Protein AF-A0A2X0PYR2-F1 (afdb_monomer)

Secondary structure (DSSP, 8-state):
----HHHHHHHHHHHHHHHHHT-HHHHHHHHHHHHHHHHHHHHHHHHHHHHHHHHHHHHHHHHHHSTTEEEEE-SSEEEEEEGGGSSS-HHHHHHHHTS---EEEEEEEEEE--S-TTSS---SGGGHHHHGGGHHHHHHHHTTS--TTPEEEEEEEEEE--

Foldseek 3Di:
DDPDPVVVVVVVVVVVVVVCVVPVPVVVVVVVVVVVVVVVVVVVVVVVVVVVVLVVVCVVVVCVVQPQWDWDFDPAAIEIDGVVVDPDDPVRVVVCPPPDFAKDFDFDFPDFQADAPPVPPPVDPVCCVVCPVVNVVNSCVVVVRDDHNHTYTHTPDMDTDD

Sequence (162 aa):
MQFSVKDDIDEVKEKYNNAISKNSSLKSRLKQKQKQEIKEIESENNKSLEGLDSINLLGEYGKKIFPNTIVLASNRYIAYAKTKDFRMNTTQLNSIANSPRKMHVLGIVENKLETNPMDTEINDISDISKLGSSFTTALLFNFAIAKVGMLVLKPLVIYYEI

Mean predicted aligned error: 13.96 Å

pLDDT: mean 78.83, std 11.54, range [42.09, 95.62]

Organism: Lactobacillus helveticus (NCBI:txid1587)

Radius of gyration: 27.68 Å; Cα contacts (8 Å, |Δi|>4): 129; chains: 1; bounding box: 47×48×70 Å

Structure (mmCIF, N/CA/C/O backbone):
data_AF-A0A2X0PYR2-F1
#
_entry.id   AF-A0A2X0PYR2-F1
#
loop_
_atom_site.group_PDB
_atom_site.id
_atom_site.type_symbol
_atom_site.label_atom_id
_atom_site.label_alt_id
_atom_site.label_comp_id
_atom_site.label_asym_id
_atom_site.label_entity_id
_atom_site.label_seq_id
_atom_site.pdbx_PDB_ins_code
_atom_site.Cartn_x
_atom_site.Cartn_y
_atom_site.Cartn_z
_atom_site.occupancy
_atom_site.B_iso_or_equiv
_atom_site.auth_seq_id
_atom_site.auth_comp_id
_atom_site.auth_asym_id
_atom_site.auth_atom_id
_atom_site.pdbx_PDB_model_num
ATOM 1 N N . MET A 1 1 ? -32.211 -29.998 55.846 1.00 42.09 1 MET A N 1
ATOM 2 C CA . MET A 1 1 ? -31.869 -28.565 55.957 1.00 42.09 1 MET A CA 1
ATOM 3 C C . MET A 1 1 ? -31.019 -28.201 54.752 1.00 42.09 1 MET A C 1
ATOM 5 O O . MET A 1 1 ? -29.832 -28.486 54.753 1.00 42.09 1 MET A O 1
ATOM 9 N N . GLN A 1 2 ? -31.637 -27.693 53.688 1.00 47.81 2 GLN A N 1
ATOM 10 C CA . GLN A 1 2 ? -30.921 -27.083 52.567 1.00 47.81 2 GLN A CA 1
ATOM 11 C C . GLN A 1 2 ? -31.156 -25.585 52.704 1.00 47.81 2 GLN A C 1
ATOM 13 O O . GLN A 1 2 ? -32.233 -25.107 52.364 1.00 47.81 2 GLN A O 1
ATOM 18 N N . PHE A 1 3 ? -30.195 -24.873 53.288 1.00 47.25 3 PHE A N 1
ATOM 19 C CA . PHE A 1 3 ? -30.172 -23.421 53.168 1.00 47.25 3 PHE A CA 1
ATOM 20 C C . PHE A 1 3 ? -29.784 -23.125 51.721 1.00 47.25 3 PHE A C 1
ATOM 22 O O . PHE A 1 3 ? -28.748 -23.574 51.227 1.00 47.25 3 PHE A O 1
ATOM 29 N N . SER A 1 4 ? -30.733 -22.542 51.000 1.00 55.38 4 SER A N 1
ATOM 30 C CA . SER A 1 4 ? -30.670 -22.331 49.566 1.00 55.38 4 SER A CA 1
ATOM 31 C C . SER A 1 4 ? -29.785 -21.115 49.321 1.00 55.38 4 SER A C 1
ATOM 33 O O . SER A 1 4 ? -30.074 -20.031 49.804 1.00 55.38 4 SER A O 1
ATOM 35 N N . VAL A 1 5 ? -28.724 -21.283 48.532 1.00 59.94 5 VAL A N 1
ATOM 36 C CA . VAL A 1 5 ? -27.771 -20.231 48.122 1.00 59.94 5 VAL A CA 1
ATOM 37 C C . VAL A 1 5 ? -28.461 -18.946 47.615 1.00 59.94 5 VAL A C 1
ATOM 39 O O . VAL A 1 5 ? -27.866 -17.873 47.638 1.00 59.94 5 VAL A O 1
ATOM 42 N N . LYS A 1 6 ? -29.724 -19.025 47.169 1.00 59.72 6 LYS A N 1
ATOM 43 C CA . LYS A 1 6 ? -30.538 -17.852 46.812 1.00 59.72 6 LYS A CA 1
ATOM 44 C C . LYS A 1 6 ? -30.896 -16.971 48.009 1.00 59.72 6 LYS A C 1
ATOM 46 O O . LYS A 1 6 ? -30.841 -15.756 47.864 1.00 59.72 6 LYS A O 1
ATOM 51 N N . ASP A 1 7 ? -31.208 -17.563 49.158 1.00 64.06 7 ASP A N 1
ATOM 52 C CA . ASP A 1 7 ? -31.622 -16.825 50.354 1.00 64.06 7 ASP A CA 1
ATOM 53 C C . ASP A 1 7 ? -30.446 -15.995 50.899 1.00 64.06 7 ASP A C 1
ATOM 55 O O . ASP A 1 7 ? -30.611 -14.821 51.228 1.00 64.06 7 ASP A O 1
ATOM 59 N N . ASP A 1 8 ? -29.229 -16.552 50.852 1.00 66.06 8 ASP A N 1
ATOM 60 C CA . ASP A 1 8 ? -27.995 -15.848 51.228 1.00 66.06 8 ASP A CA 1
ATOM 61 C C . ASP A 1 8 ? -27.664 -14.692 50.262 1.00 66.06 8 ASP A C 1
ATOM 63 O O . ASP A 1 8 ? -27.234 -13.614 50.678 1.00 66.06 8 ASP A O 1
ATOM 67 N N . ILE A 1 9 ? -27.872 -14.882 48.952 1.00 70.00 9 ILE A N 1
ATOM 68 C CA . ILE A 1 9 ? -27.629 -13.839 47.939 1.00 70.00 9 ILE A CA 1
ATOM 69 C C . ILE A 1 9 ? -28.624 -12.684 48.087 1.00 70.00 9 ILE A C 1
ATOM 71 O O . ILE A 1 9 ? -28.247 -11.517 47.924 1.00 70.00 9 ILE A O 1
ATOM 75 N N . ASP A 1 10 ? -29.884 -12.993 48.377 1.00 76.50 10 ASP A N 1
ATOM 76 C CA . ASP A 1 10 ? -30.932 -11.990 48.506 1.00 76.50 10 ASP A CA 1
ATOM 77 C C . ASP A 1 10 ? -30.794 -11.202 49.820 1.00 76.50 10 ASP A C 1
ATOM 79 O O . ASP A 1 10 ? -30.905 -9.973 49.790 1.00 76.50 10 ASP A O 1
ATOM 83 N N . GLU A 1 11 ? -30.383 -11.841 50.924 1.00 75.38 11 GLU A N 1
ATOM 84 C CA . GLU A 1 11 ? -30.048 -11.139 52.173 1.00 75.38 11 GLU A CA 1
ATOM 85 C C . GLU A 1 11 ? -28.851 -10.184 51.988 1.00 75.38 11 GLU A C 1
ATOM 87 O O . GLU A 1 11 ? -28.860 -9.035 52.449 1.00 75.38 11 GLU A O 1
ATOM 92 N N . VAL A 1 12 ? -27.817 -10.618 51.258 1.00 73.62 12 VAL A N 1
ATOM 93 C CA . VAL A 1 12 ? -26.643 -9.783 50.954 1.00 73.62 12 VAL A CA 1
ATOM 94 C C . VAL A 1 12 ? -27.022 -8.593 50.067 1.00 73.62 12 VAL A C 1
ATOM 96 O O . VAL A 1 12 ? -26.578 -7.470 50.328 1.00 73.62 12 VAL A O 1
ATOM 99 N N . LYS A 1 13 ? -27.879 -8.792 49.056 1.00 74.69 13 LYS A N 1
ATOM 100 C CA . LYS A 1 13 ? -28.413 -7.698 48.224 1.00 74.69 13 LYS A CA 1
ATOM 101 C C . LYS A 1 13 ? -29.227 -6.706 49.042 1.00 74.69 13 LYS A C 1
ATOM 103 O O . LYS A 1 13 ? -29.106 -5.499 48.830 1.00 74.69 13 LYS A O 1
ATOM 108 N N . GLU A 1 14 ? -30.043 -7.187 49.971 1.00 76.38 14 GLU A N 1
ATOM 109 C CA . GLU A 1 14 ? -30.895 -6.338 50.797 1.00 76.38 14 GLU A CA 1
ATOM 110 C C . GLU A 1 14 ? -30.068 -5.502 51.789 1.00 76.38 14 GLU A C 1
ATOM 112 O O . GLU A 1 14 ? -30.249 -4.282 51.877 1.00 76.38 14 GLU A O 1
ATOM 117 N N . LYS A 1 15 ? -29.066 -6.107 52.448 1.00 74.81 15 LYS A N 1
ATOM 118 C CA . LYS A 1 15 ? -28.075 -5.387 53.274 1.00 74.81 15 LYS A CA 1
ATOM 119 C C . LYS A 1 15 ? -27.297 -4.347 52.470 1.00 74.81 15 LYS A C 1
ATOM 121 O O . LYS A 1 15 ? -27.132 -3.216 52.931 1.00 74.81 15 LYS A O 1
ATOM 126 N N . TYR A 1 16 ? -26.850 -4.698 51.266 1.00 69.88 16 TYR A N 1
ATOM 127 C CA . TYR A 1 16 ? -26.121 -3.795 50.375 1.00 69.88 16 TYR A CA 1
ATOM 128 C C . TYR A 1 16 ? -26.980 -2.595 49.941 1.00 69.88 16 TYR A C 1
ATOM 130 O O . TYR A 1 16 ? -26.555 -1.441 50.050 1.00 69.88 16 TYR A O 1
ATOM 138 N N . ASN A 1 17 ? -28.229 -2.842 49.536 1.00 71.19 17 ASN A N 1
ATOM 139 C CA . ASN A 1 17 ? -29.177 -1.797 49.147 1.00 71.19 17 ASN A CA 1
ATOM 140 C C . ASN A 1 17 ? -29.528 -0.867 50.317 1.00 71.19 17 ASN A C 1
ATOM 142 O O . ASN A 1 17 ? -29.606 0.350 50.130 1.00 71.19 17 ASN A O 1
ATOM 146 N N . ASN A 1 18 ? -29.668 -1.414 51.527 1.00 73.56 18 ASN A N 1
ATOM 147 C CA . ASN A 1 18 ? -29.899 -0.639 52.745 1.00 73.56 18 ASN A CA 1
ATOM 148 C C . ASN A 1 18 ? -28.681 0.198 53.173 1.00 73.56 18 ASN A C 1
ATOM 150 O O . ASN A 1 18 ? -28.844 1.289 53.720 1.00 73.56 18 ASN A O 1
ATOM 154 N N . ALA A 1 19 ? -27.457 -0.264 52.909 1.00 68.19 19 ALA A N 1
ATOM 155 C CA . ALA 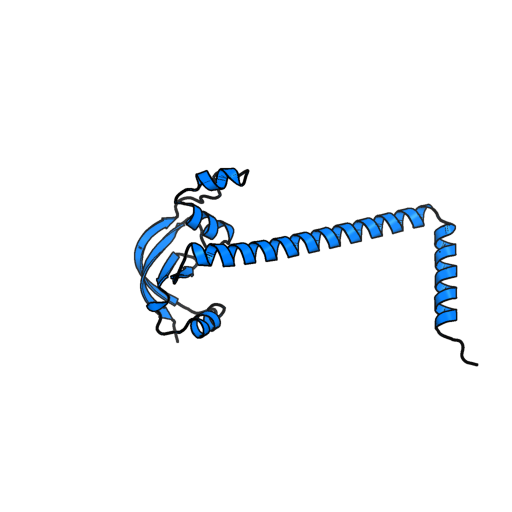A 1 19 ? -26.246 0.513 53.172 1.00 68.19 19 ALA A CA 1
ATOM 156 C C . ALA A 1 19 ? -26.102 1.701 52.199 1.00 68.19 19 ALA A C 1
ATOM 158 O O . ALA A 1 19 ? -25.700 2.795 52.597 1.00 68.19 19 ALA A O 1
ATOM 159 N N . ILE A 1 20 ? -26.485 1.511 50.932 1.00 65.88 20 ILE A N 1
ATOM 160 C CA . ILE A 1 20 ? -26.444 2.552 49.893 1.00 65.88 20 ILE A CA 1
ATOM 161 C C . ILE A 1 20 ? -27.591 3.559 50.040 1.00 65.88 20 ILE A C 1
ATOM 163 O O . ILE A 1 20 ? -27.401 4.746 49.772 1.00 65.88 20 ILE A O 1
ATOM 167 N N . SER A 1 21 ? -28.781 3.125 50.470 1.00 67.25 21 SER A N 1
ATOM 168 C CA . SER A 1 21 ? -29.933 4.017 50.668 1.00 67.25 21 SER A CA 1
ATOM 169 C C . SER A 1 21 ? -29.711 5.018 51.805 1.00 67.25 21 SER A C 1
ATOM 171 O O . SER A 1 21 ? -30.131 6.169 51.692 1.00 67.25 21 SER A O 1
ATOM 173 N N . LYS A 1 22 ? -28.983 4.616 52.855 1.00 69.19 22 LYS A N 1
ATOM 174 C CA . LYS A 1 22 ? -28.638 5.462 54.008 1.00 69.19 22 LYS A CA 1
ATOM 175 C C . LYS A 1 22 ? -27.564 6.513 53.716 1.00 69.19 22 LYS A C 1
ATOM 177 O O . LYS A 1 22 ? -27.357 7.401 54.535 1.00 69.19 22 LYS A O 1
ATOM 182 N N . ASN A 1 23 ? -26.886 6.442 52.570 1.00 66.12 23 ASN A N 1
ATOM 183 C CA . ASN A 1 23 ? -25.776 7.333 52.250 1.00 66.12 23 ASN A CA 1
ATOM 184 C C . ASN A 1 23 ? -25.897 7.844 50.804 1.00 66.12 23 ASN A C 1
ATOM 186 O O . ASN A 1 23 ? -25.304 7.309 49.864 1.00 66.12 23 ASN A O 1
ATOM 190 N N . SER A 1 24 ? -26.703 8.896 50.621 1.00 66.44 24 SER A N 1
ATOM 191 C CA . SER A 1 24 ? -27.030 9.489 49.311 1.00 66.44 24 SER A CA 1
ATOM 192 C C . SER A 1 24 ? -25.791 9.878 48.492 1.00 66.44 24 SER A C 1
ATOM 194 O O . SER A 1 24 ? -25.802 9.770 47.264 1.00 66.44 24 SER A O 1
ATOM 196 N N . SER A 1 25 ? -24.705 10.248 49.179 1.00 69.88 25 SER A N 1
ATOM 197 C CA . SER A 1 25 ? -23.401 10.574 48.596 1.00 69.88 25 SER A CA 1
ATOM 198 C C . SER A 1 25 ? -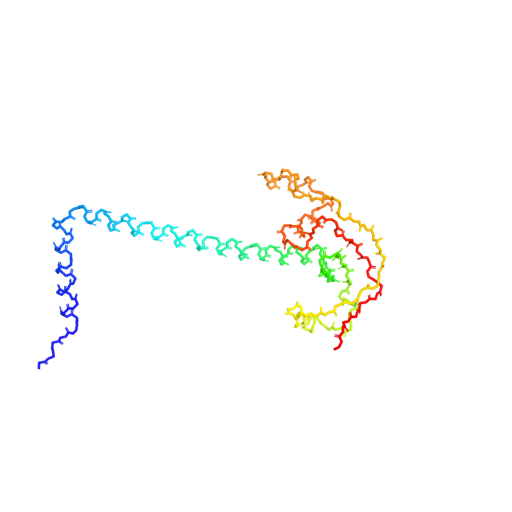22.681 9.366 47.974 1.00 69.88 25 SER A C 1
ATOM 200 O O . SER A 1 25 ? -21.994 9.509 46.964 1.00 69.88 25 SER A O 1
ATOM 202 N N . LEU A 1 26 ? -22.857 8.159 48.526 1.00 69.31 26 LEU A N 1
ATOM 203 C CA . LEU A 1 26 ? -22.293 6.924 47.971 1.00 69.31 26 LEU A CA 1
ATOM 204 C C . LEU A 1 26 ? -23.088 6.460 46.749 1.00 69.31 26 LEU A C 1
ATOM 206 O O . LEU A 1 26 ? -22.501 6.033 45.756 1.00 69.31 26 LEU A O 1
ATOM 210 N N . LYS A 1 27 ? -24.418 6.613 46.778 1.00 72.12 27 LYS A N 1
ATOM 211 C CA . LYS A 1 27 ? -25.299 6.279 45.649 1.00 72.12 27 LYS A CA 1
ATOM 212 C C . LYS A 1 27 ? -25.011 7.138 44.414 1.00 72.12 27 LYS A C 1
ATOM 214 O O . LYS A 1 27 ? -25.011 6.618 43.299 1.00 72.12 27 LYS A O 1
ATOM 219 N N . SER A 1 28 ? -24.764 8.437 44.594 1.00 73.25 28 SER A N 1
ATOM 220 C CA . SER A 1 28 ? -24.406 9.333 43.488 1.00 73.25 28 SER A CA 1
ATOM 221 C C . SER A 1 28 ? -23.022 9.009 42.921 1.00 73.25 28 SER A C 1
ATOM 223 O O . SER A 1 28 ? -22.899 8.873 41.707 1.00 73.25 28 SER A O 1
ATOM 225 N N . ARG A 1 29 ? -22.017 8.780 43.779 1.00 77.12 29 ARG A N 1
ATOM 226 C CA . ARG A 1 29 ? -20.660 8.378 43.364 1.00 77.12 29 ARG A CA 1
ATOM 227 C C . ARG A 1 29 ? -20.647 7.060 42.590 1.00 77.12 29 ARG A C 1
ATOM 229 O O . ARG A 1 29 ? -19.983 6.974 41.563 1.00 77.12 29 ARG A O 1
ATOM 236 N N . LEU A 1 30 ? -21.410 6.059 43.033 1.00 76.38 30 LEU A N 1
ATOM 237 C CA . LEU A 1 30 ? -21.541 4.776 42.333 1.00 76.38 30 LEU A CA 1
ATOM 238 C C . LEU A 1 30 ? -22.192 4.935 40.957 1.00 76.38 30 LEU A C 1
ATOM 240 O O . LEU A 1 30 ? -21.658 4.432 39.974 1.00 76.38 30 LEU A O 1
ATOM 244 N N . LYS A 1 31 ? -23.295 5.690 40.860 1.00 77.88 31 LYS A N 1
ATOM 245 C CA . LYS A 1 31 ? -23.938 5.983 39.568 1.00 77.88 31 LYS A CA 1
ATOM 246 C C . LYS A 1 31 ? -23.016 6.739 38.618 1.00 77.88 31 LYS A C 1
ATOM 248 O O . LYS A 1 31 ? -23.035 6.491 37.418 1.00 77.88 31 LYS A O 1
ATOM 253 N N . GLN A 1 32 ? -22.233 7.674 39.146 1.00 79.19 32 GLN A N 1
ATOM 254 C CA . GLN A 1 32 ? -21.299 8.466 38.356 1.00 79.19 32 GLN A CA 1
ATOM 255 C C . GLN A 1 32 ? -20.154 7.594 37.833 1.00 79.19 32 GLN A C 1
ATOM 257 O O . GLN A 1 32 ? -19.857 7.654 36.645 1.00 79.19 32 GLN A O 1
ATOM 262 N N . LYS A 1 33 ? -19.608 6.711 38.679 1.00 80.81 33 LYS A N 1
ATOM 263 C CA . LYS A 1 33 ? -18.581 5.737 38.295 1.00 80.81 33 LYS A CA 1
ATOM 264 C C . LYS A 1 33 ? -19.089 4.743 37.244 1.00 80.81 33 LYS A C 1
ATOM 266 O O . LYS A 1 33 ? -18.447 4.583 36.218 1.00 80.81 33 LYS A O 1
ATOM 271 N N . GLN A 1 34 ? -20.288 4.187 37.427 1.00 78.12 34 GLN A N 1
ATOM 272 C CA . GLN A 1 34 ? -20.929 3.312 36.435 1.00 78.12 34 GLN A CA 1
ATOM 273 C C . GLN A 1 34 ? -21.167 4.024 35.098 1.00 78.12 34 GLN A C 1
ATOM 275 O O . GLN A 1 34 ? -20.909 3.463 34.042 1.00 78.12 34 GLN A O 1
ATOM 280 N N . LYS A 1 35 ? -21.635 5.278 35.120 1.00 82.69 35 LYS A N 1
ATOM 281 C CA . LYS A 1 35 ? -21.845 6.064 33.894 1.00 82.69 35 LYS A CA 1
ATOM 282 C C . LYS A 1 35 ? -20.529 6.376 33.174 1.00 82.69 35 LYS A C 1
ATOM 284 O O . LYS A 1 35 ? -20.531 6.548 31.959 1.00 82.69 35 LYS A O 1
ATOM 289 N N . GLN A 1 36 ? -19.433 6.477 33.919 1.00 82.25 36 GLN A N 1
ATOM 290 C CA . GLN A 1 36 ? -18.099 6.717 33.383 1.00 82.25 36 GLN A CA 1
ATOM 291 C C . GLN A 1 36 ? -17.509 5.442 32.770 1.00 82.25 36 GLN A C 1
ATOM 293 O O . GLN A 1 36 ? -17.075 5.490 31.627 1.00 82.25 36 GLN A O 1
ATOM 298 N N . GLU A 1 37 ? -17.636 4.300 33.452 1.00 79.81 37 GLU A N 1
ATOM 299 C CA . GLU A 1 37 ? -17.267 2.977 32.922 1.00 79.81 37 GLU A CA 1
ATOM 300 C C . GLU A 1 37 ? -18.066 2.629 31.652 1.00 79.81 37 GLU A C 1
ATOM 302 O O . GLU A 1 37 ? -17.489 2.201 30.658 1.00 79.81 37 GLU A O 1
ATOM 307 N N . ILE A 1 38 ? -19.382 2.885 31.629 1.00 78.62 38 ILE A N 1
ATOM 308 C CA . ILE A 1 38 ? -20.215 2.675 30.430 1.00 78.62 38 ILE A CA 1
ATOM 309 C C . ILE A 1 38 ? -19.736 3.555 29.270 1.00 78.62 38 ILE A C 1
ATOM 311 O O . ILE A 1 38 ? -19.602 3.063 28.156 1.00 78.62 38 ILE A O 1
ATOM 315 N N . LYS A 1 39 ? -19.429 4.835 29.523 1.00 84.06 39 LYS A N 1
ATOM 316 C CA . LYS A 1 39 ? -18.895 5.737 28.492 1.00 84.06 39 LYS A CA 1
ATOM 317 C C . LYS A 1 39 ? -17.541 5.286 27.952 1.00 84.06 39 LYS A C 1
ATOM 319 O O . LYS A 1 39 ? -17.289 5.446 26.762 1.00 84.06 39 LYS A O 1
ATOM 324 N N . GLU A 1 40 ? -16.664 4.777 28.812 1.00 78.69 40 GLU A N 1
ATOM 325 C CA . GLU A 1 40 ? -15.357 4.258 28.401 1.00 78.69 40 GLU A CA 1
ATOM 326 C C . GLU A 1 40 ? -15.529 3.038 27.490 1.00 78.69 40 GLU A C 1
ATOM 328 O O . GLU A 1 40 ? -15.003 3.051 26.375 1.00 78.69 40 GLU A O 1
ATOM 333 N N . ILE A 1 41 ? -16.367 2.074 27.890 1.00 75.25 41 ILE A N 1
ATOM 334 C CA . ILE A 1 41 ? -16.703 0.880 27.097 1.00 75.25 41 ILE A CA 1
ATOM 335 C C . ILE A 1 41 ? -17.366 1.255 25.763 1.00 75.25 41 ILE A C 1
ATOM 337 O O . ILE A 1 41 ? -17.009 0.714 24.719 1.00 75.25 41 ILE A O 1
ATOM 341 N N . GLU A 1 42 ? -18.316 2.194 25.764 1.00 73.38 42 GLU A N 1
ATOM 342 C CA . GLU A 1 42 ? -18.939 2.708 24.536 1.00 73.38 42 GLU A CA 1
ATOM 343 C C . GLU A 1 42 ? -17.899 3.361 23.616 1.00 73.38 42 GLU A C 1
ATOM 345 O O . GLU A 1 42 ? -17.923 3.138 22.406 1.00 7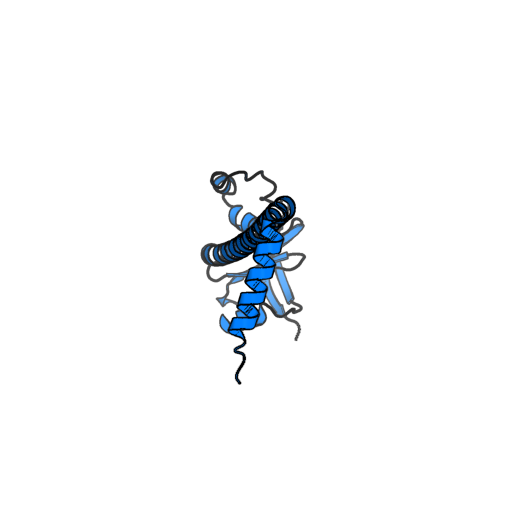3.38 42 GLU A O 1
ATOM 350 N N . SER A 1 43 ? -16.945 4.118 24.169 1.00 75.31 43 SER A N 1
ATOM 351 C CA . SER A 1 43 ? -15.878 4.742 23.379 1.00 75.31 43 SER A CA 1
ATOM 352 C C . SER A 1 43 ? -14.909 3.719 22.778 1.00 75.31 43 SER A C 1
ATOM 354 O O . SER A 1 43 ? -14.485 3.883 21.636 1.00 75.31 43 SER A O 1
ATOM 356 N N . GLU A 1 44 ? -14.568 2.659 23.514 1.00 70.00 44 GLU A N 1
ATOM 357 C CA . GLU A 1 44 ? -13.687 1.588 23.038 1.00 70.00 44 GLU A CA 1
ATOM 358 C C . GLU A 1 44 ? -14.364 0.730 21.969 1.00 70.00 44 GLU A C 1
ATOM 360 O O . GLU A 1 44 ? -13.744 0.402 20.953 1.00 70.00 44 GLU A O 1
ATOM 365 N N . ASN A 1 45 ? -15.648 0.418 22.155 1.00 65.44 45 ASN A N 1
ATOM 366 C CA . ASN A 1 45 ? -16.437 -0.307 21.165 1.00 65.44 45 ASN A CA 1
ATOM 367 C C . ASN A 1 45 ? -16.614 0.511 19.885 1.00 65.44 45 ASN A C 1
ATOM 369 O O . ASN A 1 45 ? -16.412 -0.031 18.802 1.00 65.44 45 ASN A O 1
ATOM 373 N N . ASN A 1 46 ? -16.914 1.809 19.989 1.00 66.56 46 ASN A N 1
ATOM 374 C CA . ASN A 1 46 ? -17.031 2.674 18.814 1.00 66.56 46 ASN A CA 1
ATOM 375 C C . ASN A 1 46 ? -15.706 2.763 18.046 1.00 66.56 46 ASN A C 1
ATOM 377 O O . ASN A 1 46 ? -15.699 2.553 16.839 1.00 66.56 46 ASN A O 1
ATOM 381 N N . LYS A 1 47 ? -14.570 2.935 18.736 1.00 65.31 47 LYS A N 1
ATOM 382 C CA . LYS A 1 47 ? -13.239 2.906 18.098 1.00 65.31 47 LYS A CA 1
ATOM 383 C C . LYS A 1 47 ? -12.935 1.568 17.418 1.00 65.31 47 LYS A C 1
ATOM 385 O O . LYS A 1 47 ? -12.313 1.528 16.360 1.00 65.31 47 LYS A O 1
ATOM 390 N N . SER A 1 48 ? -13.354 0.461 18.030 1.00 60.81 48 SER A N 1
ATOM 391 C CA . SER A 1 48 ? -13.150 -0.883 17.475 1.00 60.81 48 SER A CA 1
ATOM 392 C C . SER A 1 48 ? -14.005 -1.120 16.227 1.00 60.81 48 SER A C 1
ATOM 394 O O . SER A 1 48 ? -13.522 -1.701 15.255 1.00 60.81 48 SER A O 1
ATOM 396 N N . LEU A 1 49 ? -15.250 -0.637 16.228 1.00 64.00 49 LEU A N 1
ATOM 397 C CA . LEU A 1 49 ? -16.153 -0.682 15.076 1.00 64.00 49 LEU A CA 1
ATOM 398 C C . LEU A 1 49 ? -15.646 0.202 13.927 1.00 64.00 49 LEU A C 1
ATOM 400 O O . LEU A 1 49 ? -15.567 -0.272 12.796 1.00 64.00 49 LEU A O 1
ATOM 404 N N . GLU A 1 50 ? -15.180 1.417 14.224 1.00 67.25 50 GLU A N 1
ATOM 405 C CA . GLU A 1 50 ? -14.537 2.314 13.249 1.00 67.25 50 GLU A CA 1
ATOM 406 C C . GLU A 1 50 ? -13.318 1.658 12.569 1.00 67.25 50 GLU A C 1
ATOM 408 O O . GLU A 1 50 ? -13.090 1.824 11.365 1.00 67.25 50 GLU A O 1
ATOM 413 N N . GLY A 1 51 ? -12.544 0.861 13.314 1.00 65.31 51 GLY A N 1
ATOM 414 C CA . GLY A 1 51 ? -11.424 0.091 12.770 1.00 65.31 51 GLY A CA 1
ATOM 415 C C . GLY A 1 51 ? -11.857 -0.989 11.771 1.00 65.31 51 GLY A C 1
ATOM 416 O O . GLY A 1 51 ? -11.227 -1.146 10.722 1.00 65.31 51 GLY A O 1
ATOM 417 N N . LEU A 1 52 ? -12.944 -1.712 12.056 1.00 69.19 52 LEU A N 1
ATOM 418 C CA . LEU A 1 52 ? -13.491 -2.727 11.146 1.00 69.19 52 LEU A CA 1
ATOM 419 C C . LEU A 1 52 ? -14.078 -2.102 9.879 1.00 69.19 52 LEU A C 1
ATOM 421 O O . LEU A 1 52 ? -13.830 -2.609 8.782 1.00 69.19 52 LEU A O 1
ATOM 425 N N . ASP A 1 53 ? -14.780 -0.978 10.013 1.00 71.44 53 ASP A N 1
ATOM 426 C CA . ASP A 1 53 ? -15.313 -0.228 8.874 1.00 71.44 53 ASP A CA 1
ATOM 427 C C . ASP A 1 53 ? -14.186 0.281 7.971 1.00 71.44 53 ASP A C 1
ATOM 429 O O . ASP A 1 53 ? -14.262 0.162 6.748 1.00 71.44 53 ASP A O 1
ATOM 433 N N . SER A 1 54 ? -13.081 0.743 8.562 1.00 66.12 54 SER A N 1
ATOM 434 C CA . SER A 1 54 ? -11.888 1.175 7.824 1.00 66.12 54 SER A CA 1
ATOM 435 C C . SER A 1 54 ? -11.226 0.029 7.047 1.00 66.12 54 SER A C 1
ATOM 437 O O . SER A 1 54 ? -10.789 0.217 5.908 1.00 66.12 54 SER A O 1
ATOM 439 N N . ILE A 1 55 ? -11.174 -1.179 7.621 1.00 73.19 55 ILE A N 1
ATOM 440 C CA . ILE A 1 55 ? -10.659 -2.380 6.939 1.00 73.19 55 ILE A CA 1
ATOM 441 C C . ILE A 1 55 ? -11.590 -2.798 5.800 1.00 73.19 55 ILE A C 1
ATOM 443 O O . ILE A 1 55 ? -11.119 -3.142 4.713 1.00 73.19 55 ILE A O 1
ATOM 447 N N . ASN A 1 56 ? -12.904 -2.764 6.024 1.00 75.31 56 ASN A N 1
ATOM 448 C CA . ASN A 1 56 ? -13.871 -3.106 4.988 1.00 75.31 56 ASN A CA 1
ATOM 449 C C . ASN A 1 56 ? -13.801 -2.106 3.823 1.00 75.31 56 ASN A C 1
ATOM 451 O O . ASN A 1 56 ? -13.747 -2.507 2.660 1.00 75.31 56 ASN A O 1
ATOM 455 N N . LEU A 1 57 ? -13.670 -0.814 4.137 1.00 71.88 57 LEU A N 1
ATOM 456 C CA . LEU A 1 57 ? -13.437 0.247 3.164 1.00 71.88 57 LEU A CA 1
ATOM 457 C C . LEU A 1 57 ? -12.169 -0.025 2.340 1.00 71.88 57 LEU A C 1
ATOM 459 O O . LEU A 1 57 ? -12.221 -0.013 1.111 1.00 71.88 57 LEU A O 1
ATOM 463 N N . LEU A 1 58 ? -11.043 -0.353 2.982 1.00 72.00 58 LEU A N 1
ATOM 464 C CA . LEU A 1 58 ? -9.818 -0.743 2.274 1.00 72.00 58 LEU A CA 1
ATOM 465 C C . LEU A 1 58 ? -10.049 -1.944 1.352 1.00 72.00 58 LEU A C 1
ATOM 467 O O . LEU A 1 58 ? -9.586 -1.948 0.212 1.00 72.00 58 LEU A O 1
ATOM 471 N N . GLY A 1 59 ? -10.765 -2.961 1.829 1.00 77.88 59 GLY A N 1
ATOM 472 C CA . GLY A 1 59 ? -11.060 -4.167 1.064 1.00 77.88 59 GLY A CA 1
ATOM 473 C C . GLY A 1 59 ? -11.904 -3.891 -0.182 1.00 77.88 59 GLY A C 1
ATOM 474 O O . GLY A 1 59 ? -11.571 -4.366 -1.271 1.00 77.88 59 GLY A O 1
ATOM 475 N N . GLU A 1 60 ? -12.981 -3.119 -0.050 1.00 81.06 60 GLU A N 1
ATOM 476 C CA . GLU A 1 60 ? -13.878 -2.795 -1.162 1.00 81.06 60 GLU A CA 1
ATOM 477 C C . GLU A 1 60 ? -13.241 -1.835 -2.169 1.00 81.06 60 GLU A C 1
ATOM 479 O O . GLU A 1 60 ? -13.287 -2.078 -3.380 1.00 81.06 60 GLU A O 1
ATOM 484 N N . TYR A 1 61 ? -12.617 -0.761 -1.685 1.00 77.62 61 TYR A N 1
ATOM 485 C CA . TYR A 1 61 ? -11.986 0.232 -2.550 1.00 77.62 61 TYR A CA 1
ATOM 486 C C . TYR A 1 61 ? -10.693 -0.297 -3.162 1.00 77.62 61 TYR A C 1
ATOM 488 O O . TYR A 1 61 ? -10.470 -0.115 -4.359 1.00 77.62 61 TYR A O 1
ATOM 496 N N . GLY A 1 62 ? -9.882 -1.030 -2.399 1.00 78.56 62 GLY A N 1
ATOM 497 C CA . GLY A 1 62 ? -8.665 -1.669 -2.893 1.00 78.56 62 GLY A CA 1
ATOM 498 C C . GLY A 1 62 ? -8.942 -2.605 -4.069 1.00 78.56 62 GLY A C 1
ATOM 499 O O . GLY A 1 62 ? -8.254 -2.526 -5.084 1.00 78.56 62 GLY A O 1
ATOM 500 N N . LYS A 1 63 ? -10.010 -3.415 -4.001 1.00 79.94 63 LYS A N 1
ATOM 501 C CA . LYS A 1 63 ? -10.430 -4.284 -5.118 1.00 79.94 63 LYS A CA 1
ATOM 502 C C . LYS A 1 63 ? -10.838 -3.509 -6.373 1.00 79.94 63 LYS A C 1
ATOM 504 O O . LYS A 1 63 ? -10.611 -3.999 -7.478 1.00 79.94 63 LYS A O 1
ATOM 509 N N . LYS A 1 64 ? -11.444 -2.327 -6.220 1.00 83.62 64 LYS A N 1
ATOM 510 C CA . LYS A 1 64 ? -11.862 -1.475 -7.348 1.00 83.62 64 LYS A CA 1
ATOM 511 C C . LYS A 1 64 ? -10.690 -0.726 -7.980 1.00 83.62 64 LYS A C 1
ATOM 513 O O . LYS A 1 64 ? -10.633 -0.627 -9.201 1.00 83.62 64 LYS A O 1
ATOM 518 N N . ILE A 1 65 ? -9.776 -0.203 -7.164 1.00 82.56 65 ILE A N 1
ATOM 519 C CA . ILE A 1 65 ? -8.645 0.624 -7.613 1.00 82.56 65 ILE A CA 1
ATOM 520 C C . ILE A 1 65 ? -7.510 -0.237 -8.174 1.00 82.56 65 ILE A C 1
ATOM 522 O O . ILE A 1 65 ? -6.888 0.131 -9.168 1.00 82.56 65 ILE A O 1
ATOM 526 N N . PHE A 1 66 ? -7.264 -1.401 -7.570 1.00 85.25 66 PHE A N 1
ATOM 527 C CA . PHE A 1 66 ? -6.186 -2.315 -7.946 1.00 85.25 66 PHE A CA 1
ATOM 528 C C . PHE A 1 66 ? -6.729 -3.656 -8.464 1.00 85.25 66 PHE A C 1
ATOM 530 O O . PHE A 1 66 ? -6.426 -4.714 -7.900 1.00 85.25 66 PHE A O 1
ATOM 537 N N . PRO A 1 67 ? -7.527 -3.670 -9.550 1.00 86.19 67 PRO A N 1
ATOM 538 C CA . PRO A 1 67 ? -8.062 -4.914 -10.078 1.00 86.19 67 PRO A CA 1
ATOM 539 C C . PRO A 1 67 ? -6.918 -5.791 -10.592 1.00 86.19 67 PRO A C 1
ATOM 541 O O . PRO A 1 67 ? -6.043 -5.334 -11.333 1.00 86.19 67 PRO A O 1
ATOM 544 N N . ASN A 1 68 ? -6.923 -7.070 -10.204 1.00 87.81 68 ASN A N 1
ATOM 545 C CA . ASN A 1 68 ? -5.914 -8.057 -10.610 1.00 87.81 68 ASN A CA 1
ATOM 546 C C . ASN A 1 68 ? -4.465 -7.575 -10.403 1.00 87.81 68 ASN A C 1
ATOM 548 O O . ASN A 1 68 ? -3.579 -7.898 -11.200 1.00 87.81 68 ASN A O 1
ATOM 552 N N . THR A 1 69 ? -4.239 -6.773 -9.361 1.00 89.31 69 THR A N 1
ATOM 553 C CA . THR A 1 69 ? -2.946 -6.175 -9.036 1.00 89.31 69 THR A CA 1
ATOM 554 C C . THR A 1 69 ? -2.622 -6.436 -7.572 1.00 89.31 69 THR A C 1
ATOM 556 O O . THR A 1 69 ? -3.465 -6.274 -6.695 1.00 89.31 69 THR A O 1
ATOM 559 N N . ILE A 1 70 ? -1.389 -6.852 -7.310 1.00 88.81 70 ILE A N 1
ATOM 560 C CA . ILE A 1 70 ? -0.815 -6.970 -5.976 1.00 88.81 70 ILE A CA 1
ATOM 561 C C . ILE A 1 70 ? 0.025 -5.723 -5.732 1.00 88.81 70 ILE A C 1
ATOM 563 O O . ILE A 1 70 ? 0.915 -5.398 -6.524 1.00 88.81 70 ILE A O 1
ATOM 567 N N . VAL A 1 71 ? -0.269 -5.037 -4.630 1.00 89.31 71 VAL A N 1
ATOM 568 C CA . VAL A 1 71 ? 0.546 -3.936 -4.119 1.00 89.31 71 VAL A CA 1
ATOM 569 C C . VAL A 1 71 ? 1.596 -4.528 -3.188 1.00 89.31 71 VAL A C 1
ATOM 571 O O . VAL A 1 71 ? 1.266 -5.143 -2.177 1.00 89.31 71 VAL A O 1
ATOM 574 N N . LEU A 1 72 ? 2.865 -4.356 -3.540 1.00 89.38 72 LEU A N 1
ATOM 575 C CA . LEU A 1 72 ? 4.004 -4.787 -2.740 1.00 89.38 72 LEU A CA 1
ATOM 576 C C . LEU A 1 72 ? 4.677 -3.557 -2.145 1.00 89.38 72 LEU A C 1
ATOM 578 O O . LEU A 1 72 ? 5.157 -2.704 -2.887 1.00 89.38 72 LEU A O 1
ATOM 582 N N . ALA A 1 73 ? 4.735 -3.472 -0.821 1.00 89.38 73 ALA A N 1
ATOM 583 C CA . ALA A 1 73 ? 5.345 -2.348 -0.123 1.00 89.38 73 ALA A CA 1
ATOM 584 C C . ALA A 1 73 ? 6.540 -2.807 0.717 1.00 89.38 73 ALA A C 1
ATOM 586 O O . ALA A 1 73 ? 6.505 -3.843 1.379 1.00 89.38 73 ALA A O 1
ATOM 587 N N . SER A 1 74 ? 7.604 -2.012 0.689 1.00 88.56 74 SER A N 1
ATOM 588 C CA . SER A 1 74 ? 8.723 -2.090 1.628 1.00 88.56 74 SER A CA 1
ATOM 589 C C . SER A 1 74 ? 8.881 -0.747 2.342 1.00 88.56 74 SER A C 1
ATOM 591 O O . SER A 1 74 ? 8.105 0.172 2.122 1.00 88.56 74 SER A O 1
ATOM 593 N N . ASN A 1 75 ? 9.933 -0.569 3.140 1.00 88.69 75 ASN A N 1
ATOM 594 C CA . ASN A 1 75 ? 10.238 0.746 3.715 1.00 88.69 75 ASN A CA 1
ATOM 595 C C . ASN A 1 75 ? 10.738 1.775 2.682 1.00 88.69 75 ASN A C 1
ATOM 597 O O . ASN A 1 75 ? 10.839 2.954 3.006 1.00 88.69 75 ASN A O 1
ATOM 601 N N . ARG A 1 76 ? 11.112 1.346 1.467 1.00 91.75 76 ARG A N 1
ATOM 602 C CA . ARG A 1 76 ? 11.770 2.209 0.465 1.00 91.75 76 ARG A CA 1
A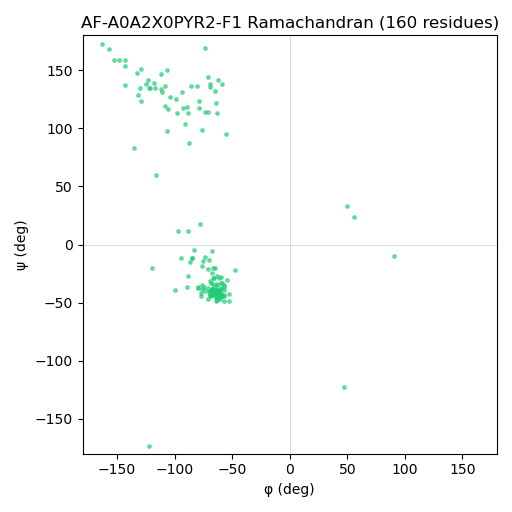TOM 603 C C . ARG A 1 76 ? 10.998 2.347 -0.839 1.00 91.75 76 ARG A C 1
ATOM 605 O O . ARG A 1 76 ? 11.274 3.274 -1.595 1.00 91.75 76 ARG A O 1
ATOM 612 N N . TYR A 1 77 ? 10.085 1.429 -1.135 1.00 93.38 77 TYR A N 1
ATOM 613 C CA . TYR A 1 77 ? 9.381 1.416 -2.411 1.00 93.38 77 TYR A CA 1
ATOM 614 C C . TYR A 1 77 ? 7.999 0.775 -2.324 1.00 93.38 77 TYR A C 1
ATOM 616 O O . TYR A 1 77 ? 7.742 -0.044 -1.441 1.00 93.38 77 TYR A O 1
ATOM 624 N N . ILE A 1 78 ? 7.157 1.124 -3.293 1.00 93.88 78 ILE A N 1
ATOM 625 C CA . ILE A 1 78 ? 5.902 0.455 -3.630 1.00 93.88 78 ILE A CA 1
ATOM 626 C C . ILE A 1 78 ? 6.041 -0.080 -5.050 1.00 93.88 78 ILE A C 1
ATOM 628 O O . ILE A 1 78 ? 6.510 0.634 -5.933 1.00 93.88 78 ILE A O 1
ATOM 632 N N . ALA A 1 79 ? 5.638 -1.323 -5.276 1.00 93.25 79 ALA A N 1
ATOM 633 C CA . ALA A 1 79 ? 5.588 -1.932 -6.593 1.00 93.25 79 ALA A CA 1
ATOM 634 C C . ALA A 1 79 ? 4.183 -2.462 -6.882 1.00 93.25 79 ALA A C 1
ATOM 636 O O . ALA A 1 79 ? 3.556 -3.088 -6.025 1.00 93.25 79 ALA A O 1
ATOM 637 N N . TYR A 1 80 ? 3.711 -2.239 -8.107 1.00 90.62 80 TYR A N 1
ATOM 638 C CA . TYR A 1 80 ? 2.434 -2.758 -8.590 1.00 90.62 80 TYR A CA 1
ATOM 639 C C . TYR A 1 80 ? 2.692 -3.908 -9.559 1.00 90.62 80 TYR A C 1
ATOM 641 O O . TYR A 1 80 ? 3.287 -3.712 -10.618 1.00 90.62 80 TYR A O 1
ATOM 649 N N . ALA A 1 81 ? 2.254 -5.114 -9.206 1.00 90.88 81 ALA A N 1
ATOM 650 C CA . ALA A 1 81 ? 2.465 -6.309 -10.018 1.00 90.88 81 ALA A CA 1
ATOM 651 C C . ALA A 1 81 ? 1.126 -6.958 -10.365 1.00 90.88 81 ALA A C 1
ATOM 653 O O . ALA A 1 81 ? 0.276 -7.128 -9.493 1.00 90.88 81 ALA A O 1
ATOM 654 N N . LYS A 1 82 ? 0.913 -7.353 -11.624 1.00 90.81 82 LYS A N 1
ATOM 655 C CA . LYS A 1 82 ? -0.337 -8.032 -11.986 1.00 90.81 82 LYS A CA 1
ATOM 656 C C . LYS A 1 82 ? -0.358 -9.413 -11.348 1.00 90.81 82 LYS A C 1
ATOM 658 O O . LYS A 1 82 ? 0.616 -10.154 -11.438 1.00 90.81 82 LYS A O 1
ATOM 663 N N . THR A 1 83 ? -1.490 -9.803 -10.771 1.00 89.31 83 THR A N 1
ATOM 664 C CA . THR A 1 83 ? -1.642 -11.105 -10.102 1.00 89.31 83 THR A CA 1
ATOM 665 C C . THR A 1 83 ? -1.318 -12.267 -11.045 1.00 89.31 83 THR A C 1
ATOM 667 O O . THR A 1 83 ? -0.716 -13.246 -10.624 1.00 89.31 83 THR A O 1
ATOM 670 N N . LYS A 1 84 ? -1.641 -12.131 -12.340 1.00 90.00 84 LYS A N 1
ATOM 671 C CA . LYS A 1 84 ? -1.353 -13.139 -13.376 1.00 90.00 84 LYS A CA 1
ATOM 672 C C . LYS A 1 84 ? 0.141 -13.385 -13.636 1.00 90.00 84 LYS A C 1
ATOM 674 O O . LYS A 1 84 ? 0.478 -14.405 -14.225 1.00 90.00 84 LYS A O 1
ATOM 679 N N . ASP A 1 85 ? 1.008 -12.447 -13.254 1.00 90.88 85 ASP A N 1
ATOM 680 C CA . ASP A 1 85 ? 2.454 -12.559 -13.473 1.00 90.88 85 ASP A CA 1
ATOM 681 C C . ASP A 1 85 ? 3.122 -13.360 -12.336 1.00 90.88 85 ASP A C 1
ATOM 683 O O . ASP A 1 85 ? 4.267 -13.799 -12.457 1.00 90.88 85 ASP A O 1
ATOM 687 N N . PHE A 1 86 ? 2.393 -13.618 -11.242 1.00 88.31 86 PHE A N 1
ATOM 688 C CA . PHE A 1 86 ? 2.829 -14.531 -10.195 1.00 88.31 86 PHE A CA 1
ATOM 689 C C . PHE A 1 86 ? 2.557 -15.978 -10.600 1.00 88.31 86 PHE A C 1
ATOM 691 O O . PHE A 1 86 ? 1.468 -16.340 -11.036 1.00 88.31 86 PHE A O 1
ATOM 698 N N . ARG A 1 87 ? 3.536 -16.852 -10.352 1.00 88.81 87 ARG A N 1
ATOM 699 C CA . ARG A 1 87 ? 3.410 -18.311 -10.539 1.00 88.81 87 ARG A CA 1
ATOM 700 C C . ARG A 1 87 ? 2.632 -19.000 -9.408 1.00 88.81 87 ARG A C 1
ATOM 702 O O . ARG A 1 87 ? 2.757 -20.205 -9.216 1.00 88.81 87 ARG A O 1
ATOM 709 N N . MET A 1 88 ? 1.884 -18.226 -8.630 1.00 86.69 88 MET A N 1
ATOM 710 C CA . MET A 1 88 ? 1.110 -18.669 -7.478 1.00 86.69 88 MET A CA 1
ATOM 711 C C . MET A 1 88 ? -0.345 -18.274 -7.687 1.00 86.69 88 MET A C 1
ATOM 713 O O . MET A 1 88 ? -0.634 -17.183 -8.179 1.00 86.69 88 MET A O 1
ATOM 717 N N . ASN A 1 89 ? -1.267 -19.146 -7.290 1.00 88.00 89 ASN A N 1
ATOM 718 C CA . ASN A 1 89 ? -2.679 -18.785 -7.264 1.00 88.00 89 ASN A CA 1
ATOM 719 C C . ASN A 1 89 ? -2.980 -17.825 -6.097 1.00 88.00 89 ASN A C 1
ATOM 721 O O . ASN A 1 89 ? -2.166 -17.630 -5.193 1.00 88.00 89 ASN A O 1
ATOM 725 N N . THR A 1 90 ? -4.175 -17.235 -6.092 1.00 83.50 90 THR A N 1
ATOM 726 C CA . THR A 1 90 ? -4.589 -16.262 -5.069 1.00 83.50 90 THR A CA 1
ATOM 727 C C . THR A 1 90 ? -4.505 -16.818 -3.646 1.00 83.50 90 THR A C 1
ATOM 729 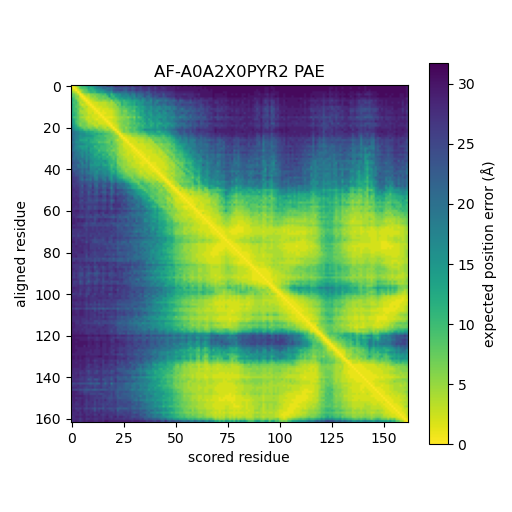O O . THR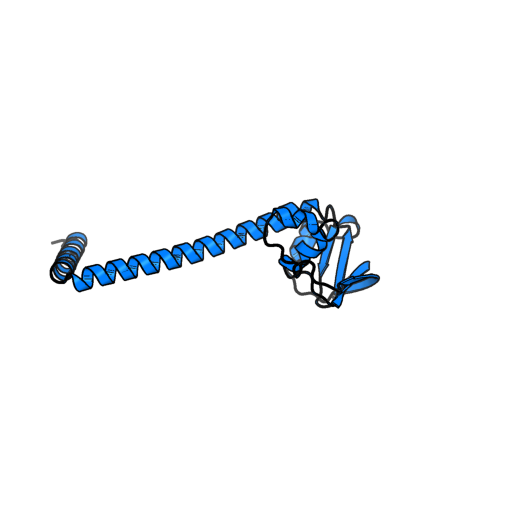 A 1 90 ? -4.063 -16.115 -2.744 1.00 83.50 90 THR A O 1
ATOM 732 N N . THR A 1 91 ? -4.868 -18.085 -3.430 1.00 86.31 91 THR A N 1
ATOM 733 C CA . THR A 1 91 ? -4.798 -18.721 -2.105 1.00 86.31 91 THR A CA 1
ATOM 734 C C . THR A 1 91 ? -3.357 -18.833 -1.608 1.00 86.31 91 THR A C 1
ATOM 736 O O . THR A 1 91 ? -3.084 -18.535 -0.448 1.00 86.31 91 THR A O 1
ATOM 739 N N . GLN A 1 92 ? -2.428 -19.212 -2.487 1.00 87.94 92 GLN A N 1
ATOM 740 C CA . GLN A 1 92 ? -0.997 -19.288 -2.184 1.00 87.94 92 GLN A CA 1
ATOM 741 C C . GLN A 1 92 ? -0.388 -17.905 -1.932 1.00 87.94 92 GLN A C 1
ATOM 743 O O . GLN A 1 92 ? 0.430 -17.752 -1.035 1.00 87.94 92 GLN A O 1
ATOM 748 N N . LEU A 1 93 ? -0.799 -16.885 -2.688 1.00 85.69 93 LEU A N 1
ATOM 749 C CA . LEU A 1 93 ? -0.35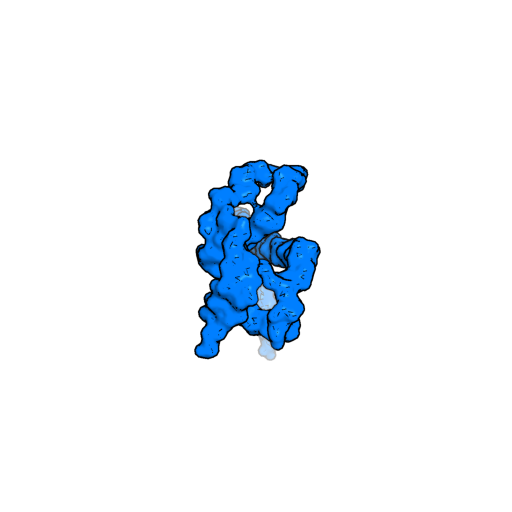3 -15.507 -2.466 1.00 85.69 93 LEU A CA 1
ATOM 750 C C . LEU A 1 93 ? -0.850 -14.962 -1.120 1.00 85.69 93 LEU A C 1
ATOM 752 O O . LEU A 1 93 ? -0.085 -14.360 -0.371 1.00 85.69 93 LEU A O 1
ATOM 756 N N . ASN A 1 94 ? -2.111 -15.226 -0.778 1.00 83.44 94 ASN A N 1
ATOM 757 C CA . ASN A 1 94 ? -2.691 -14.794 0.492 1.00 83.44 94 ASN A CA 1
ATOM 758 C C . ASN A 1 94 ? -2.032 -15.484 1.691 1.00 83.44 94 ASN A C 1
ATOM 760 O O . ASN A 1 94 ? -1.835 -14.849 2.725 1.00 83.44 94 ASN A O 1
ATOM 764 N N . SER A 1 95 ? -1.658 -16.762 1.567 1.00 83.12 95 SER A N 1
ATOM 765 C CA . SER A 1 95 ? -1.005 -17.481 2.666 1.00 83.12 95 SER A CA 1
ATOM 766 C C . SER A 1 95 ? 0.400 -16.957 2.975 1.00 83.12 95 SER A C 1
ATOM 768 O O . SER A 1 95 ? 0.854 -17.080 4.112 1.00 83.12 95 SER A O 1
ATOM 770 N N . ILE A 1 96 ? 1.079 -16.335 2.003 1.00 82.31 96 ILE A N 1
ATOM 771 C CA . ILE A 1 96 ? 2.412 -15.749 2.202 1.00 82.31 96 ILE A CA 1
ATOM 772 C C . ILE A 1 96 ? 2.390 -14.255 2.539 1.00 82.31 96 ILE A C 1
ATOM 774 O O . ILE A 1 96 ? 3.416 -13.737 2.972 1.00 82.31 96 ILE A O 1
ATOM 778 N N . ALA A 1 97 ? 1.254 -13.565 2.397 1.00 77.12 97 ALA A N 1
ATOM 779 C CA . ALA A 1 97 ? 1.150 -12.121 2.627 1.00 77.12 97 ALA A CA 1
ATOM 780 C C . ALA A 1 97 ? 1.530 -11.700 4.062 1.00 77.12 97 ALA A C 1
ATOM 782 O O . ALA A 1 97 ? 2.129 -10.647 4.256 1.00 77.12 97 ALA A O 1
ATOM 783 N N . ASN A 1 98 ? 1.254 -12.554 5.053 1.00 72.06 98 ASN A N 1
ATOM 784 C CA . ASN A 1 98 ? 1.572 -12.309 6.468 1.00 72.06 98 ASN A CA 1
ATOM 785 C C . ASN A 1 98 ? 2.882 -12.975 6.926 1.00 72.06 98 ASN A C 1
ATOM 787 O O . ASN A 1 98 ? 3.157 -13.063 8.121 1.00 72.06 98 ASN A O 1
ATOM 791 N N . SER A 1 99 ? 3.688 -13.481 5.990 1.00 78.31 99 SER A N 1
ATOM 792 C CA . SER A 1 99 ? 4.975 -14.105 6.282 1.00 78.31 99 SER A CA 1
ATOM 793 C C . SER A 1 99 ? 6.090 -13.080 6.046 1.00 78.31 99 SER A C 1
ATOM 795 O O . SER A 1 99 ? 6.303 -12.689 4.896 1.00 78.31 99 SER A O 1
ATOM 797 N N . PRO A 1 100 ? 6.819 -12.628 7.086 1.00 77.12 100 PRO A N 1
ATOM 798 C CA . PRO A 1 100 ? 7.954 -11.734 6.893 1.00 77.12 100 PRO A CA 1
ATOM 799 C C . PRO A 1 100 ? 9.032 -12.458 6.082 1.00 77.12 100 PRO A C 1
ATOM 801 O O . PRO A 1 100 ? 9.616 -13.443 6.530 1.00 77.12 100 PRO A O 1
ATOM 804 N N . ARG A 1 101 ? 9.268 -11.979 4.859 1.00 78.38 101 ARG A N 1
ATOM 805 C CA . ARG A 1 101 ? 10.213 -12.562 3.900 1.00 78.38 101 ARG A CA 1
ATOM 806 C C . ARG A 1 101 ? 11.096 -11.480 3.310 1.00 78.38 101 ARG A C 1
ATOM 808 O O . ARG A 1 101 ? 10.654 -10.353 3.088 1.00 78.38 101 ARG A O 1
ATOM 815 N N . LYS A 1 102 ? 12.338 -11.840 2.997 1.00 86.38 102 LYS A N 1
ATOM 816 C CA . LYS A 1 102 ? 13.217 -10.976 2.212 1.00 86.38 102 LYS A CA 1
ATOM 817 C C . LYS A 1 102 ? 12.831 -11.084 0.744 1.00 86.38 102 LYS A C 1
ATOM 819 O O . LYS A 1 102 ? 12.888 -12.161 0.156 1.00 86.38 102 LYS A O 1
ATOM 824 N N . MET A 1 103 ? 12.408 -9.958 0.185 1.00 86.44 103 MET A N 1
ATOM 825 C CA . MET A 1 103 ? 11.975 -9.826 -1.199 1.00 86.44 103 MET A CA 1
ATOM 826 C C . MET A 1 103 ? 12.971 -8.967 -1.968 1.00 86.44 103 MET A C 1
ATOM 828 O O . MET A 1 103 ? 13.348 -7.882 -1.521 1.00 86.44 103 MET A O 1
ATOM 832 N N . HIS A 1 104 ? 13.339 -9.438 -3.149 1.00 89.69 104 HIS A N 1
ATOM 833 C CA . HIS A 1 104 ? 14.194 -8.743 -4.095 1.00 89.69 104 HIS A CA 1
ATOM 834 C C . HIS A 1 104 ? 13.366 -8.329 -5.305 1.00 89.69 104 HIS A C 1
ATOM 836 O O . HIS A 1 104 ? 12.615 -9.133 -5.862 1.00 89.69 104 HIS A O 1
ATOM 842 N N . VAL A 1 105 ? 13.497 -7.064 -5.703 1.00 91.62 105 VAL A N 1
ATOM 843 C CA . VAL A 1 105 ? 12.759 -6.478 -6.826 1.00 91.62 105 VAL A CA 1
ATOM 844 C C . VAL A 1 105 ? 13.741 -5.790 -7.759 1.00 91.62 105 VAL A C 1
ATOM 846 O O . VAL A 1 105 ? 14.458 -4.879 -7.350 1.00 91.62 105 VAL A O 1
ATOM 849 N N . LEU A 1 106 ? 13.733 -6.201 -9.025 1.00 93.88 106 LEU A N 1
ATOM 850 C CA . LEU A 1 106 ? 14.340 -5.459 -10.124 1.00 93.88 106 LEU A CA 1
ATOM 851 C C . LEU A 1 106 ? 13.213 -4.792 -10.907 1.00 93.88 106 LEU A C 1
ATOM 853 O O . LEU A 1 106 ? 12.267 -5.463 -11.321 1.00 93.88 106 LEU A O 1
ATOM 857 N N . GLY A 1 107 ? 13.294 -3.483 -11.114 1.00 93.75 107 GLY A N 1
ATOM 858 C CA . GLY A 1 107 ? 12.226 -2.723 -11.749 1.00 93.75 107 GLY A CA 1
ATOM 859 C C . GLY A 1 107 ? 12.678 -1.362 -12.251 1.00 93.75 107 GLY A C 1
ATOM 860 O O . GLY A 1 107 ? 13.798 -0.926 -11.988 1.00 93.75 107 GLY A O 1
ATOM 861 N N . ILE A 1 108 ? 11.779 -0.700 -12.970 1.00 95.62 108 ILE A N 1
ATOM 862 C CA . ILE A 1 108 ? 11.953 0.673 -13.444 1.00 95.62 108 ILE A CA 1
ATOM 863 C C . ILE A 1 108 ? 11.326 1.606 -12.408 1.00 95.62 108 ILE A C 1
ATOM 865 O O . ILE A 1 108 ? 10.193 1.381 -11.983 1.00 95.62 108 ILE A O 1
ATOM 869 N N . VAL A 1 109 ? 12.054 2.647 -12.002 1.00 95.56 109 VAL A N 1
ATOM 870 C CA . VAL A 1 109 ? 11.502 3.715 -11.160 1.00 95.56 109 VAL A CA 1
ATOM 871 C C . VAL A 1 109 ? 10.594 4.580 -12.027 1.00 95.56 109 VAL A C 1
ATOM 873 O O . VAL A 1 109 ? 11.073 5.231 -12.950 1.00 95.56 109 VAL A O 1
ATOM 876 N N . GLU A 1 110 ? 9.295 4.574 -11.741 1.00 92.94 110 GLU A N 1
ATOM 877 C CA . GLU A 1 110 ? 8.320 5.412 -12.449 1.00 92.94 110 GLU A CA 1
ATOM 878 C C . GLU A 1 110 ? 8.170 6.778 -11.787 1.00 92.94 110 GLU A C 1
ATOM 880 O O . GLU A 1 110 ? 7.993 7.783 -12.469 1.00 92.94 110 GLU A O 1
ATOM 885 N N . ASN A 1 111 ? 8.236 6.822 -10.455 1.00 92.25 111 ASN A N 1
ATOM 886 C CA . ASN A 1 111 ? 8.078 8.055 -9.695 1.00 92.25 111 ASN A CA 1
ATOM 887 C C . ASN A 1 111 ? 8.736 7.950 -8.310 1.00 92.25 111 ASN A C 1
ATOM 889 O O . ASN A 1 111 ? 9.073 6.860 -7.840 1.00 92.25 111 ASN A O 1
ATOM 893 N N . LYS A 1 112 ? 8.862 9.082 -7.623 1.00 94.12 112 LYS A N 1
ATOM 894 C CA . LYS A 1 112 ? 9.167 9.186 -6.198 1.00 94.12 112 LYS A CA 1
ATOM 895 C C . LYS A 1 112 ? 8.036 9.953 -5.513 1.00 94.12 112 LYS A C 1
ATOM 897 O O . LYS A 1 112 ? 7.587 10.976 -6.012 1.00 94.12 112 LYS A O 1
ATOM 902 N N . LEU A 1 113 ? 7.569 9.463 -4.369 1.00 92.00 113 LEU A N 1
ATOM 903 C CA . LEU A 1 113 ? 6.529 10.138 -3.591 1.00 92.00 113 LEU A CA 1
ATOM 904 C C . LEU A 1 113 ? 7.145 11.329 -2.852 1.00 92.00 113 LEU A C 1
ATOM 906 O O . LEU A 1 113 ? 7.788 11.147 -1.823 1.00 92.00 113 LEU A O 1
ATOM 910 N N . GLU A 1 114 ? 7.004 12.537 -3.389 1.00 90.56 114 GLU A N 1
ATOM 911 C CA . GLU A 1 114 ? 7.620 13.741 -2.807 1.00 90.56 114 GLU A CA 1
ATOM 912 C C . GLU A 1 114 ? 6.745 14.432 -1.762 1.00 90.56 114 GLU A C 1
ATOM 914 O O . GLU A 1 114 ? 7.265 15.063 -0.846 1.00 90.56 114 GLU A O 1
ATOM 919 N N . THR A 1 115 ? 5.428 14.278 -1.868 1.00 87.69 115 THR A N 1
ATOM 920 C CA . THR A 1 115 ? 4.454 14.912 -0.980 1.00 87.69 115 THR A CA 1
ATOM 921 C C . THR A 1 115 ? 3.471 13.886 -0.440 1.00 87.69 115 THR A C 1
ATOM 923 O O . THR A 1 115 ? 3.196 12.862 -1.076 1.00 87.69 115 THR A O 1
ATOM 926 N N . ASN A 1 116 ? 2.950 14.151 0.756 1.00 86.12 116 ASN A N 1
ATOM 927 C CA . ASN A 1 116 ? 1.816 13.416 1.284 1.00 86.12 116 ASN A CA 1
ATOM 928 C C . ASN A 1 116 ? 0.527 14.110 0.808 1.00 86.12 116 ASN A C 1
ATOM 930 O O . ASN A 1 116 ? 0.252 15.230 1.234 1.00 86.12 116 ASN A O 1
ATOM 934 N N . PRO A 1 117 ? -0.288 13.478 -0.052 1.00 79.44 117 PRO A N 1
ATOM 935 C CA . PRO A 1 117 ? -1.556 14.055 -0.499 1.00 79.44 117 PRO A CA 1
ATOM 936 C C . PRO A 1 117 ? -2.608 14.152 0.621 1.00 79.44 117 PRO A C 1
ATOM 938 O O . PRO A 1 117 ? -3.675 14.705 0.391 1.00 79.44 117 PRO A O 1
ATOM 941 N N . MET A 1 118 ? -2.339 13.620 1.818 1.00 73.00 118 MET A N 1
ATOM 942 C CA . MET A 1 118 ? -3.162 13.853 3.012 1.00 73.00 118 MET A CA 1
ATOM 943 C C . MET A 1 118 ? -2.789 15.143 3.760 1.00 73.00 118 MET A C 1
ATOM 945 O O . MET A 1 118 ? -3.542 15.553 4.633 1.00 73.00 118 MET A O 1
ATOM 949 N N . ASP A 1 119 ? -1.661 15.791 3.436 1.00 71.19 119 ASP A N 1
ATOM 950 C CA . ASP A 1 119 ? -1.274 17.067 4.065 1.00 71.19 119 ASP A CA 1
ATOM 951 C C . ASP A 1 119 ? -2.086 18.251 3.515 1.00 71.19 119 ASP A C 1
ATOM 953 O O . ASP A 1 119 ? -2.153 19.309 4.137 1.00 71.19 119 ASP A O 1
ATOM 957 N N . THR A 1 120 ? -2.722 18.095 2.350 1.00 65.06 120 THR A N 1
ATOM 958 C CA . THR A 1 120 ? -3.824 18.983 1.973 1.00 65.06 120 THR A CA 1
ATOM 959 C C . THR A 1 120 ? -4.947 18.769 2.974 1.00 65.06 120 THR A C 1
ATOM 961 O O . THR A 1 120 ? -5.397 17.641 3.112 1.00 65.06 120 THR A O 1
ATOM 964 N N . GLU A 1 121 ? -5.386 19.819 3.672 1.00 56.56 121 GLU A N 1
ATOM 965 C CA . GLU A 1 121 ? -6.493 19.752 4.633 1.00 56.56 121 GLU A CA 1
ATOM 966 C C . GLU A 1 121 ? -7.757 19.183 3.961 1.00 56.56 121 GLU A C 1
ATOM 968 O O . GLU A 1 121 ? -8.505 19.898 3.293 1.00 56.56 121 GLU A O 1
ATOM 973 N N . ILE A 1 122 ? -7.975 17.873 4.094 1.00 60.00 122 ILE A N 1
ATOM 974 C CA . ILE A 1 122 ? -9.214 17.198 3.707 1.00 60.00 122 ILE A CA 1
ATOM 975 C C . ILE A 1 122 ? -10.112 17.292 4.934 1.00 60.00 122 ILE A C 1
ATOM 977 O O . ILE A 1 122 ? -10.085 16.427 5.808 1.00 60.00 122 ILE A O 1
ATOM 981 N N . ASN A 1 123 ? -10.852 18.393 5.035 1.00 54.50 123 ASN A N 1
ATOM 982 C CA . ASN A 1 123 ? -11.721 18.651 6.180 1.00 54.50 123 ASN A CA 1
ATOM 983 C C . ASN A 1 123 ? -13.109 18.014 5.993 1.00 54.50 123 ASN A C 1
ATOM 985 O O . ASN A 1 123 ? -13.847 17.875 6.967 1.00 54.50 123 ASN A O 1
ATOM 989 N N . ASP A 1 124 ? -13.463 17.612 4.765 1.00 55.47 124 ASP A N 1
ATOM 990 C CA . ASP A 1 124 ? -14.766 17.028 4.447 1.00 55.47 124 ASP A CA 1
ATOM 991 C C . ASP A 1 124 ? -14.701 15.989 3.302 1.00 55.47 124 ASP A C 1
ATOM 993 O O . ASP A 1 124 ? -13.796 16.000 2.469 1.00 55.47 124 ASP A O 1
ATOM 997 N N . ILE A 1 125 ? -15.692 15.093 3.206 1.00 56.53 125 ILE A N 1
ATOM 998 C CA . ILE A 1 125 ? -15.787 14.058 2.148 1.00 56.53 125 ILE A CA 1
ATOM 999 C C . ILE A 1 125 ? -15.855 14.698 0.752 1.00 56.53 125 ILE A C 1
ATOM 1001 O O . ILE A 1 125 ? -15.395 14.118 -0.232 1.00 56.53 125 ILE A O 1
ATOM 1005 N N . SER A 1 126 ? -16.384 15.918 0.654 1.00 59.47 126 SER A N 1
ATOM 1006 C CA . SER A 1 126 ? -16.400 16.703 -0.584 1.00 59.47 126 SER A CA 1
ATOM 1007 C C . SER A 1 126 ? -14.989 17.058 -1.087 1.00 59.47 126 SER A C 1
ATOM 1009 O O . SER A 1 126 ? -14.774 17.144 -2.301 1.00 59.47 126 SER A O 1
ATOM 1011 N N . ASP A 1 127 ? -14.001 17.141 -0.192 1.00 63.00 127 ASP A N 1
ATOM 1012 C CA . ASP A 1 127 ? -12.595 17.397 -0.518 1.00 63.00 127 ASP A CA 1
ATOM 1013 C C . ASP A 1 127 ? -11.885 16.171 -1.107 1.00 63.00 127 ASP A C 1
ATOM 1015 O O . ASP A 1 127 ? -10.853 16.320 -1.759 1.00 63.00 127 ASP A O 1
ATOM 1019 N N . ILE A 1 128 ? -12.462 14.966 -1.001 1.00 64.50 128 ILE A N 1
ATOM 1020 C CA . ILE A 1 128 ? -11.942 13.766 -1.681 1.00 64.50 128 ILE A CA 1
ATOM 1021 C C . ILE A 1 128 ? -11.904 13.975 -3.199 1.00 64.50 128 ILE A C 1
ATOM 1023 O O . ILE A 1 128 ? -10.993 13.494 -3.870 1.00 64.50 128 ILE A O 1
ATOM 1027 N N . SER A 1 129 ? -12.845 14.745 -3.752 1.00 66.00 129 SER A N 1
ATOM 1028 C CA . SER A 1 129 ? -12.828 15.112 -5.173 1.00 66.00 129 SER A CA 1
ATOM 1029 C C . SER A 1 129 ? -11.577 15.912 -5.569 1.00 66.00 129 SER A C 1
ATOM 1031 O O . SER A 1 129 ? -11.095 15.770 -6.694 1.00 66.00 129 SER A O 1
ATOM 1033 N N . LYS A 1 130 ? -10.992 16.681 -4.635 1.00 66.62 130 LYS A N 1
ATOM 1034 C CA . LYS A 1 130 ? -9.762 17.461 -4.846 1.00 66.62 130 LYS A CA 1
ATOM 1035 C C . LYS A 1 130 ? -8.525 16.572 -4.969 1.00 66.62 130 LYS A C 1
ATOM 1037 O O . LYS A 1 130 ? -7.541 16.995 -5.568 1.00 66.62 130 LYS A O 1
ATOM 1042 N N . LEU A 1 131 ? -8.578 15.336 -4.462 1.00 69.12 131 LEU A N 1
ATOM 1043 C CA . LEU A 1 131 ? -7.496 14.369 -4.643 1.00 69.12 131 LEU A CA 1
ATOM 1044 C C . LEU A 1 131 ? -7.350 13.942 -6.106 1.00 69.12 131 LEU A C 1
ATOM 1046 O O . LEU A 1 131 ? -6.241 13.609 -6.517 1.00 69.12 131 LEU A O 1
ATOM 1050 N N . GLY A 1 132 ? -8.429 13.951 -6.899 1.00 74.19 132 GLY A N 1
ATOM 1051 C CA . GLY A 1 132 ? -8.393 13.605 -8.322 1.00 74.19 132 GLY A CA 1
ATOM 1052 C C . GLY A 1 132 ? -7.608 12.314 -8.599 1.00 74.19 132 GLY A C 1
ATOM 1053 O O . GLY A 1 132 ? -7.889 11.256 -8.033 1.00 74.19 132 GLY A O 1
ATOM 1054 N N . SER A 1 133 ? -6.575 12.404 -9.441 1.00 72.00 133 SER A N 1
ATOM 1055 C CA . SER A 1 133 ? -5.678 11.283 -9.769 1.00 72.00 133 SER A CA 1
ATOM 1056 C C . SER A 1 133 ? -4.814 10.799 -8.597 1.00 72.00 133 SER A C 1
ATOM 1058 O O . SER A 1 133 ? -4.331 9.668 -8.617 1.00 72.00 133 SER A O 1
ATOM 1060 N N . SER A 1 134 ? -4.624 11.623 -7.567 1.00 78.31 134 SER A N 1
ATOM 1061 C CA . SER A 1 134 ? -3.835 11.302 -6.374 1.00 78.31 134 SER A CA 1
ATOM 1062 C C . SER A 1 134 ? -4.617 10.503 -5.335 1.00 78.31 134 SER A C 1
ATOM 1064 O O . SER A 1 134 ? -4.014 10.067 -4.358 1.00 78.31 134 SER A O 1
ATOM 1066 N N . PHE A 1 135 ? -5.920 10.257 -5.539 1.00 79.69 135 PHE A N 1
ATOM 1067 C CA . PHE A 1 135 ? -6.767 9.508 -4.600 1.00 79.69 135 PHE A CA 1
ATOM 1068 C C . PHE A 1 135 ? -6.179 8.143 -4.230 1.00 79.69 135 PHE A C 1
ATOM 1070 O O . PHE A 1 135 ? -6.142 7.767 -3.062 1.00 79.69 135 PHE A O 1
ATOM 1077 N N . THR A 1 136 ? -5.647 7.430 -5.224 1.00 81.00 136 THR A N 1
ATOM 1078 C CA . THR A 1 136 ? -5.011 6.122 -5.019 1.00 81.00 136 THR A CA 1
ATOM 1079 C C . THR A 1 136 ? -3.813 6.226 -4.077 1.00 81.00 136 THR A C 1
ATOM 1081 O O . THR A 1 136 ? -3.693 5.454 -3.130 1.00 81.00 136 THR A O 1
ATOM 1084 N N . THR A 1 137 ? -2.947 7.216 -4.299 1.00 84.81 137 THR A N 1
ATOM 1085 C CA . THR A 1 137 ? -1.793 7.492 -3.439 1.00 84.81 137 THR A CA 1
ATOM 1086 C C . THR A 1 137 ? -2.247 7.889 -2.038 1.00 84.81 137 THR A C 1
ATOM 1088 O O . THR A 1 137 ? -1.749 7.348 -1.060 1.00 84.81 137 THR A O 1
ATOM 1091 N N . ALA A 1 138 ? -3.241 8.768 -1.937 1.00 83.50 138 ALA A N 1
ATOM 1092 C CA . ALA A 1 138 ? -3.866 9.188 -0.689 1.00 83.50 138 ALA A CA 1
ATOM 1093 C C . ALA A 1 138 ? -4.349 8.000 0.149 1.00 83.50 138 ALA A C 1
ATOM 1095 O O . ALA A 1 138 ? -3.999 7.890 1.322 1.00 83.50 138 ALA A O 1
ATOM 1096 N N . LEU A 1 139 ? -5.064 7.062 -0.468 1.00 81.62 139 LEU A N 1
ATOM 1097 C CA . LEU A 1 139 ? -5.520 5.850 0.200 1.00 81.62 139 LEU A CA 1
ATOM 1098 C C . LEU A 1 139 ? -4.337 5.039 0.754 1.00 81.62 139 LEU A C 1
ATOM 1100 O O . LEU A 1 139 ? -4.359 4.629 1.911 1.00 81.62 139 LEU A O 1
ATOM 1104 N N . LEU A 1 140 ? -3.259 4.877 -0.019 1.00 86.38 140 LEU A N 1
ATOM 1105 C CA . LEU A 1 140 ? -2.052 4.192 0.456 1.00 86.38 140 LEU A CA 1
ATOM 1106 C C . LEU A 1 140 ? -1.374 4.918 1.634 1.00 86.38 140 LEU A C 1
ATOM 1108 O O . LEU A 1 140 ? -0.844 4.247 2.520 1.00 86.38 140 LEU A O 1
ATOM 1112 N N . PHE A 1 141 ? -1.392 6.255 1.674 1.00 86.75 141 PHE A N 1
ATOM 1113 C CA . PHE A 1 141 ? -0.892 7.039 2.813 1.00 86.75 141 PHE A CA 1
ATOM 1114 C C . PHE A 1 141 ? -1.781 6.878 4.053 1.00 86.75 141 PHE A C 1
ATOM 1116 O O . PHE A 1 141 ? -1.260 6.651 5.142 1.00 86.75 141 PHE A O 1
ATOM 1123 N N . ASN A 1 142 ? -3.107 6.913 3.888 1.00 82.94 142 ASN A N 1
ATOM 1124 C CA . ASN A 1 142 ? -4.065 6.758 4.986 1.00 82.94 142 ASN A CA 1
ATOM 1125 C C . ASN A 1 142 ? -3.917 5.407 5.706 1.00 82.94 142 ASN A C 1
ATOM 1127 O O . ASN A 1 142 ? -3.995 5.332 6.927 1.00 82.94 142 ASN A O 1
ATOM 1131 N N . PHE A 1 143 ? -3.634 4.338 4.958 1.00 81.81 143 PHE A N 1
ATOM 1132 C CA . PHE A 1 143 ? -3.386 3.004 5.519 1.00 81.81 143 PHE A CA 1
ATOM 1133 C C . PHE A 1 143 ? -1.916 2.746 5.890 1.00 81.81 143 PHE A C 1
ATOM 1135 O O . PHE A 1 143 ? -1.538 1.604 6.144 1.00 81.81 143 PHE A O 1
ATOM 1142 N N . ALA A 1 144 ? -1.075 3.787 5.909 1.00 85.75 144 ALA A N 1
ATOM 1143 C CA . ALA A 1 144 ? 0.353 3.715 6.225 1.00 85.75 144 ALA A CA 1
ATOM 1144 C C . ALA A 1 144 ? 1.168 2.733 5.349 1.00 85.75 144 ALA A C 1
ATOM 1146 O O . ALA A 1 144 ? 2.247 2.283 5.744 1.00 85.75 144 ALA A O 1
ATOM 1147 N N . ILE A 1 145 ? 0.674 2.429 4.144 1.00 88.50 145 ILE A N 1
ATOM 1148 C CA . ILE A 1 145 ? 1.358 1.613 3.128 1.00 88.50 145 ILE A CA 1
ATOM 1149 C C . ILE A 1 145 ? 2.392 2.468 2.380 1.00 88.50 145 ILE A C 1
ATOM 1151 O O . ILE A 1 145 ? 3.471 1.984 2.036 1.00 88.50 145 ILE A O 1
ATOM 1155 N N . ALA A 1 146 ? 2.066 3.743 2.140 1.00 91.12 146 ALA A N 1
ATOM 1156 C CA . ALA A 1 146 ? 2.925 4.721 1.483 1.00 91.12 146 ALA A CA 1
ATOM 1157 C C . ALA A 1 146 ? 3.489 5.759 2.458 1.00 91.12 146 ALA A C 1
ATOM 1159 O O . ALA A 1 146 ? 2.864 6.107 3.458 1.00 91.12 146 ALA A O 1
ATOM 1160 N N . LYS A 1 147 ? 4.685 6.262 2.139 1.00 93.12 147 LYS A N 1
ATOM 1161 C CA . LYS A 1 147 ? 5.399 7.310 2.874 1.00 93.12 147 LYS A CA 1
ATOM 1162 C C . LYS A 1 147 ? 6.142 8.217 1.897 1.00 93.12 147 LYS A C 1
ATOM 1164 O O . LYS A 1 147 ? 6.557 7.781 0.819 1.00 93.12 147 LYS A O 1
ATOM 1169 N N . VAL A 1 148 ? 6.359 9.466 2.304 1.00 93.56 148 VAL A N 1
ATOM 1170 C CA . VAL A 1 148 ? 7.201 10.409 1.557 1.00 93.56 148 VAL A CA 1
ATOM 1171 C C . VAL A 1 148 ? 8.616 9.839 1.422 1.00 93.56 148 VAL A C 1
ATOM 1173 O O . VAL A 1 148 ? 9.167 9.250 2.350 1.00 93.56 148 VAL A O 1
ATOM 1176 N N . GLY A 1 149 ? 9.199 9.992 0.238 1.00 94.00 149 GLY A N 1
ATOM 1177 C CA . GLY A 1 149 ? 10.519 9.493 -0.126 1.00 94.00 149 GLY A CA 1
ATOM 1178 C C . GLY A 1 149 ? 10.529 8.088 -0.728 1.00 94.00 149 GLY A C 1
ATOM 1179 O O . GLY A 1 149 ? 11.568 7.684 -1.254 1.00 94.00 149 GLY A O 1
ATOM 1180 N N . MET A 1 150 ? 9.410 7.356 -0.703 1.00 95.00 150 MET A N 1
ATOM 1181 C CA . MET A 1 150 ? 9.331 6.031 -1.320 1.00 95.00 150 MET A CA 1
ATOM 1182 C C . MET A 1 150 ? 9.354 6.109 -2.849 1.00 95.00 150 MET A C 1
ATOM 1184 O O . MET A 1 150 ? 8.783 7.016 -3.457 1.00 95.00 150 MET A O 1
ATOM 1188 N N . LEU A 1 151 ? 9.994 5.122 -3.473 1.00 95.12 151 LEU A N 1
ATOM 1189 C CA . LEU A 1 151 ? 10.010 4.955 -4.924 1.00 95.12 151 L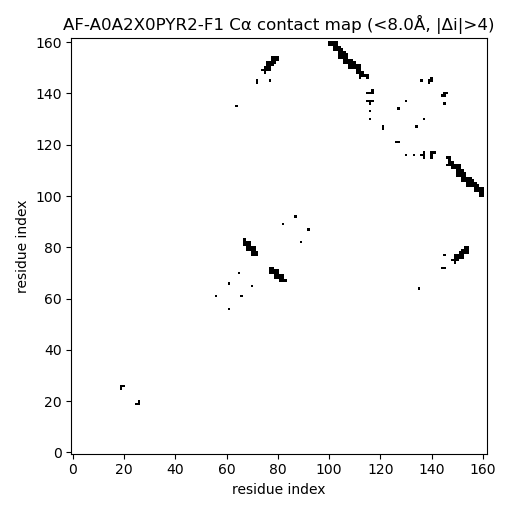EU A CA 1
ATOM 1190 C C . LEU A 1 151 ? 8.788 4.161 -5.387 1.00 95.12 151 LEU A C 1
ATOM 1192 O O . LEU A 1 151 ? 8.453 3.134 -4.802 1.00 95.12 151 LEU A O 1
ATOM 1196 N N . VAL A 1 152 ? 8.156 4.600 -6.466 1.00 93.94 152 VAL A N 1
ATOM 1197 C CA . VAL A 1 152 ? 7.134 3.828 -7.172 1.00 93.94 152 VAL A CA 1
ATOM 1198 C C . VAL A 1 152 ? 7.826 3.053 -8.282 1.00 93.94 152 VAL A C 1
ATOM 1200 O O . VAL A 1 152 ? 8.440 3.640 -9.174 1.00 93.94 152 VAL A O 1
ATOM 1203 N N . LEU A 1 153 ? 7.765 1.729 -8.195 1.00 94.88 153 LEU A N 1
ATOM 1204 C CA . LEU A 1 153 ? 8.431 0.817 -9.110 1.00 94.88 153 LEU A CA 1
ATOM 1205 C C . LEU A 1 153 ? 7.421 0.117 -10.012 1.00 94.88 153 LEU A C 1
ATOM 1207 O O . LEU A 1 153 ? 6.431 -0.450 -9.545 1.00 94.88 153 LEU A O 1
ATOM 1211 N N . LYS A 1 154 ? 7.769 0.035 -11.293 1.00 93.00 154 LYS A N 1
ATOM 1212 C CA . LYS A 1 154 ? 7.240 -0.969 -12.208 1.00 93.00 154 LYS A CA 1
ATOM 1213 C C . LYS A 1 154 ? 8.160 -2.190 -12.171 1.00 93.00 154 LYS A C 1
ATOM 1215 O O . LYS A 1 154 ? 9.261 -2.135 -12.732 1.00 93.00 154 LYS A O 1
ATOM 1220 N N . PRO A 1 155 ? 7.768 -3.276 -11.489 1.00 93.88 155 PRO A N 1
ATOM 1221 C CA . PRO A 1 155 ? 8.625 -4.440 -11.340 1.00 93.88 155 PRO A CA 1
ATOM 1222 C C . PRO A 1 155 ? 8.789 -5.172 -12.677 1.00 93.88 155 PRO A C 1
ATOM 1224 O O . PRO A 1 155 ? 7.831 -5.356 -13.424 1.00 93.88 155 PRO A O 1
ATOM 1227 N N . LEU A 1 156 ? 10.017 -5.606 -12.957 1.00 92.94 156 LEU A N 1
ATOM 1228 C CA . LEU A 1 156 ? 10.362 -6.517 -14.051 1.00 92.94 156 LEU A CA 1
ATOM 1229 C C . LEU A 1 156 ? 10.524 -7.946 -13.529 1.00 92.94 156 LEU A C 1
ATOM 1231 O O . LEU A 1 156 ? 10.107 -8.899 -14.180 1.00 92.94 156 LEU A O 1
ATOM 1235 N N . VAL A 1 157 ? 11.130 -8.088 -12.347 1.00 92.31 157 VAL A N 1
ATOM 1236 C CA . VAL A 1 157 ? 11.363 -9.373 -11.683 1.00 92.31 157 VAL A CA 1
ATOM 1237 C C . VAL A 1 157 ? 11.1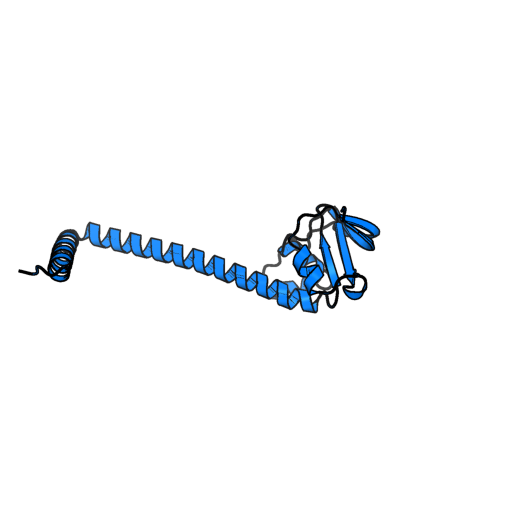80 -9.203 -10.181 1.00 92.31 157 VAL A C 1
ATOM 1239 O O . VAL A 1 157 ? 11.662 -8.232 -9.597 1.00 92.31 157 VAL A O 1
ATOM 1242 N N . ILE A 1 158 ? 10.504 -10.173 -9.564 1.00 89.88 158 ILE A N 1
ATOM 1243 C CA . ILE A 1 158 ? 10.306 -10.264 -8.116 1.00 89.88 158 ILE A CA 1
ATOM 1244 C C . ILE A 1 158 ? 10.641 -11.686 -7.688 1.00 89.88 158 ILE A C 1
ATOM 1246 O O . ILE A 1 158 ? 10.127 -12.645 -8.266 1.00 89.88 158 ILE A O 1
ATOM 1250 N N . TYR A 1 159 ? 11.493 -11.827 -6.680 1.00 88.44 159 TYR A N 1
ATOM 1251 C CA . TYR A 1 159 ? 11.789 -13.117 -6.067 1.00 88.44 159 TYR A CA 1
ATOM 1252 C C . TYR A 1 159 ? 11.992 -12.966 -4.562 1.00 88.44 159 TYR A C 1
ATOM 1254 O O . TYR A 1 159 ? 12.268 -11.878 -4.058 1.00 88.44 159 TYR A O 1
ATOM 1262 N N . TYR A 1 160 ? 11.834 -14.069 -3.842 1.00 85.19 160 TYR A N 1
ATOM 1263 C CA . TYR A 1 160 ? 12.023 -14.129 -2.398 1.00 85.19 160 TYR A CA 1
ATOM 1264 C C . TYR A 1 160 ? 13.261 -14.970 -2.091 1.00 85.19 160 TYR A C 1
ATOM 1266 O O . TYR A 1 160 ? 13.554 -15.911 -2.832 1.00 85.19 160 TYR A O 1
ATOM 1274 N N . GLU A 1 161 ? 13.986 -14.631 -1.024 1.00 85.12 161 GLU A N 1
ATOM 1275 C CA . GLU A 1 161 ? 14.989 -15.553 -0.475 1.00 85.12 161 GLU A CA 1
ATOM 1276 C C . GLU A 1 161 ? 14.295 -16.829 0.016 1.00 85.12 161 GLU A C 1
ATOM 1278 O O . GLU A 1 161 ? 13.175 -16.773 0.538 1.00 85.12 161 GLU A O 1
ATOM 1283 N N . ILE A 1 162 ? 14.961 -17.962 -0.218 1.00 67.12 162 ILE A N 1
ATOM 1284 C CA . ILE A 1 162 ? 14.545 -19.298 0.223 1.00 67.12 162 ILE A CA 1
ATOM 1285 C C . ILE A 1 162 ? 15.021 -19.511 1.656 1.00 67.12 162 ILE A C 1
ATOM 1287 O O . ILE A 1 162 ? 16.198 -19.180 1.924 1.00 67.12 162 ILE A O 1
#

Solvent-accessible surface area (backbone atoms only — not comparable to full-atom values): 9491 Å² total; per-residue (Å²): 137,79,85,53,73,64,60,59,52,50,53,51,49,50,54,51,51,55,58,38,68,76,31,64,71,56,46,51,52,51,53,50,50,52,55,47,53,51,51,49,52,52,51,54,50,50,54,53,50,53,52,51,52,51,50,49,48,48,55,58,50,45,51,69,76,39,61,68,43,43,81,46,67,56,99,56,33,39,30,61,41,51,45,85,79,46,100,52,56,71,70,61,50,60,70,47,70,84,50,94,72,61,72,50,74,47,57,49,78,77,48,64,35,82,64,61,73,70,73,54,87,68,85,47,80,76,44,56,65,75,38,58,90,48,41,68,59,31,53,33,41,76,70,66,61,44,57,68,73,22,32,36,30,46,62,78,46,77,51,63,72,130